Protein AF-A0A482REF8-F1 (afdb_monomer_lite)

Foldseek 3Di:
DVVLVVVVVCVVCVCVPVVVVVCVVQVVVVHDDDDPCPDPVNVVVVNPDDPQCQFDPVDDFLDRHRPVVLVVCVVVVVPPCSSDGDDDPCVVVVVLQVQCCVQPVGSVRDDPPDDRDPDPDVPPDDD

Sequence (127 aa):
ERVQQEREVDCNRIWLRNLGRDDRVCSVHGREPRFPFLDEAVTVFLRQLPLPIIADLRLPYGVGDKRLLRVAARMLGLAGCTTLVKRAIHFGSRIAKQSNVHTFGSNRAAKGDAVYLFTMTPGDGDE

pLDDT: mean 89.39, std 12.29, range [37.0, 97.94]

Radius of gyration: 18.89 Å; chains: 1; bounding box: 39×35×54 Å

Secondary structure (DSSP, 8-state):
-HHHHHHHHHHHHTIIIIIHHHHHHHHTTT-----GGG-HHHHHHHHHS-HHHH--TTSPTTTSTTHHHHHHHHHTT-GGGTTPPP--HHHHS-HHHHHHHHHHSSTTT--TT--------TT----

Structure (mmCIF, N/CA/C/O backbone):
data_AF-A0A482REF8-F1
#
_entry.id   AF-A0A482REF8-F1
#
loop_
_atom_site.group_PDB
_atom_site.id
_atom_site.type_symbol
_atom_site.label_atom_id
_atom_site.label_alt_id
_atom_site.label_comp_id
_atom_site.label_asym_id
_atom_site.label_entity_id
_atom_site.label_seq_id
_atom_site.pdbx_PDB_ins_code
_atom_site.Cartn_x
_atom_site.Cartn_y
_atom_site.Cartn_z
_atom_site.occupancy
_atom_site.B_iso_or_equiv
_atom_site.auth_seq_id
_atom_site.auth_comp_id
_atom_site.auth_asym_id
_atom_site.auth_atom_id
_atom_site.pdbx_PDB_model_num
ATOM 1 N N . GLU A 1 1 ? 5.394 -8.317 15.468 1.00 73.25 1 GLU A N 1
ATOM 2 C CA . GLU A 1 1 ? 6.720 -7.670 15.562 1.00 73.25 1 GLU A CA 1
ATOM 3 C C . GLU A 1 1 ? 7.387 -7.488 14.199 1.00 73.25 1 GLU A C 1
ATOM 5 O O . GLU A 1 1 ? 7.350 -6.369 13.709 1.00 73.25 1 GLU A O 1
ATOM 10 N N . ARG A 1 2 ? 7.869 -8.537 13.507 1.00 89.38 2 ARG A N 1
ATOM 11 C CA . ARG A 1 2 ? 8.548 -8.385 12.194 1.00 89.38 2 ARG A CA 1
ATOM 12 C C . ARG A 1 2 ? 7.762 -7.570 11.154 1.00 89.38 2 ARG A C 1
ATOM 14 O O . ARG A 1 2 ? 8.308 -6.663 10.543 1.00 89.38 2 ARG A O 1
ATOM 21 N N . VAL A 1 3 ? 6.468 -7.856 10.985 1.00 88.56 3 VAL A N 1
ATOM 22 C CA . VAL A 1 3 ? 5.610 -7.138 10.019 1.00 88.56 3 VAL A CA 1
ATOM 23 C C . VAL A 1 3 ? 5.463 -5.653 10.375 1.00 88.56 3 VAL A C 1
ATOM 25 O O . VAL A 1 3 ? 5.354 -4.818 9.487 1.00 88.56 3 VAL A O 1
ATOM 28 N N . GLN A 1 4 ? 5.460 -5.298 11.662 1.00 87.50 4 GLN A N 1
ATOM 29 C CA . GLN A 1 4 ? 5.405 -3.896 12.093 1.00 87.50 4 GLN A CA 1
ATOM 30 C C . GLN A 1 4 ? 6.698 -3.161 11.732 1.00 87.50 4 GLN A C 1
ATOM 32 O O . GLN A 1 4 ? 6.631 -2.108 11.107 1.00 87.50 4 GLN A O 1
ATOM 37 N N . GLN A 1 5 ? 7.851 -3.764 12.028 1.00 91.56 5 GLN A N 1
ATOM 38 C CA . GLN A 1 5 ? 9.161 -3.206 11.677 1.00 91.56 5 GLN A CA 1
ATOM 39 C C . GLN A 1 5 ? 9.311 -3.031 10.160 1.00 91.56 5 GLN A C 1
ATOM 41 O O . GLN A 1 5 ? 9.753 -1.988 9.687 1.00 91.56 5 GLN A O 1
ATOM 46 N N . GLU A 1 6 ? 8.891 -4.025 9.374 1.00 92.56 6 GLU A N 1
ATOM 47 C CA . GLU A 1 6 ? 8.919 -3.945 7.910 1.00 92.56 6 GLU A CA 1
ATOM 48 C C . GLU A 1 6 ? 8.053 -2.788 7.388 1.00 92.56 6 GLU A C 1
ATOM 50 O O . GLU A 1 6 ? 8.490 -2.023 6.530 1.00 92.56 6 GLU A O 1
ATOM 55 N N . ARG A 1 7 ? 6.865 -2.580 7.974 1.00 90.00 7 ARG A N 1
ATOM 56 C CA . ARG A 1 7 ? 6.000 -1.439 7.634 1.00 90.00 7 ARG A CA 1
ATOM 57 C C . ARG A 1 7 ? 6.642 -0.089 7.948 1.00 90.00 7 ARG A C 1
ATOM 59 O O . ARG A 1 7 ? 6.430 0.855 7.189 1.00 90.00 7 ARG A O 1
ATOM 66 N N . GLU A 1 8 ? 7.386 0.029 9.042 1.00 91.56 8 GLU A N 1
ATOM 67 C CA . GLU A 1 8 ? 8.102 1.262 9.400 1.00 91.56 8 GLU A CA 1
ATOM 68 C C . GLU A 1 8 ? 9.242 1.544 8.420 1.00 91.56 8 GLU A C 1
ATOM 70 O O . GLU A 1 8 ? 9.365 2.662 7.918 1.00 91.56 8 GLU A O 1
ATOM 75 N N . VAL A 1 9 ? 10.026 0.519 8.075 1.00 94.38 9 VAL A N 1
ATOM 76 C CA . VAL A 1 9 ? 11.090 0.624 7.066 1.00 94.38 9 VAL A CA 1
ATOM 77 C C . VAL A 1 9 ? 10.524 1.061 5.713 1.00 94.38 9 VAL A C 1
ATOM 79 O O . VAL A 1 9 ? 11.085 1.958 5.078 1.00 94.38 9 VAL A O 1
ATOM 82 N N . ASP A 1 10 ? 9.405 0.473 5.287 1.00 92.25 10 ASP A N 1
ATOM 83 C CA . ASP A 1 10 ? 8.735 0.848 4.042 1.00 92.25 10 ASP A CA 1
ATOM 84 C C . ASP A 1 10 ? 8.212 2.287 4.083 1.00 92.25 10 ASP A C 1
ATOM 86 O O . ASP A 1 10 ? 8.424 3.034 3.126 1.00 92.25 10 ASP A O 1
ATOM 90 N N . CYS A 1 11 ? 7.596 2.714 5.193 1.00 91.50 11 CYS A N 1
ATOM 91 C CA . CYS A 1 11 ? 7.173 4.107 5.379 1.00 91.50 11 CYS A CA 1
ATOM 92 C C . CYS A 1 11 ? 8.351 5.079 5.235 1.00 91.50 11 CYS A C 1
ATOM 94 O O . CYS A 1 11 ? 8.245 6.067 4.514 1.00 91.50 11 CYS A O 1
ATOM 96 N N . ASN A 1 12 ? 9.489 4.780 5.865 1.00 94.19 12 ASN A N 1
ATOM 97 C CA . ASN A 1 12 ? 10.659 5.664 5.871 1.00 94.19 12 ASN A CA 1
ATOM 98 C C . ASN A 1 12 ? 11.331 5.799 4.496 1.00 94.19 12 ASN A C 1
ATOM 100 O O . ASN A 1 12 ? 12.092 6.737 4.261 1.00 94.19 12 ASN A O 1
ATOM 104 N N . ARG A 1 13 ? 11.061 4.868 3.575 1.00 95.94 13 ARG A N 1
ATOM 105 C CA . ARG A 1 13 ? 11.660 4.829 2.231 1.00 95.94 13 ARG A CA 1
ATOM 106 C C . ARG A 1 13 ? 10.649 5.070 1.112 1.00 95.94 13 ARG A C 1
ATOM 108 O O . ARG A 1 13 ? 11.036 5.064 -0.057 1.00 95.94 13 ARG A O 1
ATOM 115 N N . ILE A 1 14 ? 9.368 5.278 1.434 1.00 94.94 14 ILE A N 1
ATOM 116 C CA . ILE A 1 14 ? 8.303 5.394 0.428 1.00 94.94 14 ILE A CA 1
ATOM 117 C C . ILE A 1 14 ? 8.529 6.580 -0.513 1.00 94.94 14 ILE A C 1
ATOM 119 O O . ILE A 1 14 ? 8.251 6.465 -1.708 1.00 94.94 14 ILE A O 1
ATOM 123 N N . TRP A 1 15 ? 9.092 7.673 0.014 1.00 94.75 15 TRP A N 1
ATOM 124 C CA . TRP A 1 15 ? 9.419 8.880 -0.741 1.00 94.75 15 TRP A CA 1
ATOM 125 C C . TRP A 1 15 ? 10.463 8.596 -1.826 1.00 94.75 15 TRP A C 1
ATOM 127 O O . TRP A 1 15 ? 10.265 8.956 -2.979 1.00 94.75 15 TRP A O 1
ATOM 137 N N . LEU A 1 16 ? 11.526 7.863 -1.484 1.00 94.62 16 LEU A N 1
ATOM 138 C CA . LEU A 1 16 ? 12.619 7.542 -2.402 1.00 94.62 16 LEU A CA 1
ATOM 139 C C . LEU A 1 16 ? 12.190 6.528 -3.470 1.00 94.62 16 LEU A C 1
ATOM 141 O O . LEU A 1 16 ? 12.709 6.529 -4.583 1.00 94.62 16 LEU A O 1
ATOM 145 N N . ARG A 1 17 ? 11.256 5.635 -3.124 1.00 92.19 17 ARG A N 1
ATOM 146 C CA . ARG A 1 17 ? 10.824 4.533 -3.991 1.00 92.19 17 ARG A CA 1
ATOM 147 C C . ARG A 1 17 ? 9.576 4.896 -4.787 1.00 92.19 17 ARG A C 1
ATOM 149 O O . ARG A 1 17 ? 9.664 5.277 -5.951 1.00 92.19 17 ARG A O 1
ATOM 156 N N . ASN A 1 18 ? 8.410 4.728 -4.170 1.00 93.19 18 ASN A N 1
ATOM 157 C CA . ASN A 1 18 ? 7.132 4.795 -4.865 1.00 93.19 18 ASN A CA 1
ATOM 158 C C . ASN A 1 18 ? 6.817 6.235 -5.262 1.00 93.19 18 ASN A C 1
ATOM 160 O O . ASN A 1 18 ? 6.558 6.486 -6.434 1.00 93.19 18 ASN A O 1
ATOM 164 N N . LEU A 1 19 ? 6.909 7.173 -4.315 1.00 95.19 19 LEU A N 1
ATOM 165 C CA . LEU A 1 19 ? 6.541 8.563 -4.583 1.00 95.19 19 LEU A CA 1
ATOM 166 C C . LEU A 1 19 ? 7.533 9.227 -5.534 1.00 95.19 19 LEU A C 1
ATOM 168 O O . LEU A 1 19 ? 7.104 9.893 -6.459 1.00 95.19 19 LEU A O 1
ATOM 172 N N . GLY A 1 20 ? 8.834 8.965 -5.399 1.00 94.75 20 GLY A N 1
ATOM 173 C CA . GLY A 1 20 ? 9.833 9.493 -6.326 1.00 94.75 20 GLY A CA 1
ATOM 174 C C . GLY A 1 20 ? 9.684 8.956 -7.753 1.00 94.75 20 GLY A C 1
ATOM 175 O O . GLY A 1 20 ? 10.046 9.635 -8.711 1.00 94.75 20 GLY A O 1
ATOM 176 N N . ARG A 1 21 ? 9.161 7.737 -7.945 1.00 92.88 21 ARG A N 1
ATOM 177 C CA . ARG A 1 21 ? 8.783 7.249 -9.282 1.00 92.88 21 ARG A CA 1
ATOM 178 C C . ARG A 1 21 ? 7.527 7.959 -9.783 1.00 92.88 21 ARG A C 1
ATOM 180 O O . ARG A 1 21 ? 7.527 8.439 -10.910 1.00 92.88 21 ARG A O 1
ATOM 187 N N . ASP A 1 22 ? 6.476 7.976 -8.971 1.00 94.00 22 ASP A N 1
ATOM 188 C CA . ASP A 1 22 ? 5.167 8.490 -9.372 1.00 94.00 22 ASP A CA 1
ATOM 189 C C . ASP A 1 22 ? 5.238 10.001 -9.674 1.00 94.00 22 ASP A C 1
ATOM 191 O O . ASP A 1 22 ? 4.694 10.445 -10.679 1.00 94.00 22 ASP A O 1
ATOM 195 N N . ASP A 1 23 ? 6.005 10.763 -8.890 1.00 94.94 23 ASP A N 1
ATOM 196 C CA . ASP A 1 23 ? 6.282 12.186 -9.107 1.00 94.94 23 ASP A CA 1
ATOM 197 C C . ASP A 1 23 ? 7.010 12.447 -10.435 1.00 94.94 23 ASP A C 1
ATOM 199 O O . ASP A 1 23 ? 6.539 13.238 -11.251 1.00 94.94 23 ASP A O 1
ATOM 203 N N . ARG A 1 24 ? 8.096 11.715 -10.727 1.00 93.62 24 ARG A N 1
ATOM 204 C CA . ARG A 1 24 ? 8.818 11.837 -12.009 1.00 93.62 24 ARG A CA 1
ATOM 205 C C . ARG A 1 24 ? 7.936 11.523 -13.214 1.00 93.62 24 ARG A C 1
ATOM 207 O O . ARG A 1 24 ? 8.066 12.171 -14.242 1.00 93.62 24 ARG A O 1
ATOM 214 N N . VAL A 1 25 ? 7.051 10.533 -13.105 1.00 92.69 25 VAL A N 1
ATOM 215 C CA . VAL A 1 25 ? 6.141 10.173 -14.202 1.00 92.69 25 VAL A CA 1
ATOM 216 C C . VAL A 1 25 ? 5.043 11.227 -14.370 1.00 92.69 25 VAL A C 1
ATOM 218 O O . VAL A 1 25 ? 4.773 11.650 -15.488 1.00 92.69 25 VAL A O 1
ATOM 221 N N . CYS A 1 26 ? 4.411 11.681 -13.286 1.00 94.50 26 CYS A N 1
ATOM 222 C CA . CYS A 1 26 ? 3.307 12.640 -13.364 1.00 94.50 26 CYS A CA 1
ATOM 223 C C . CYS A 1 26 ? 3.760 14.060 -13.739 1.00 94.50 26 CYS A C 1
ATOM 225 O O . CYS A 1 26 ? 3.084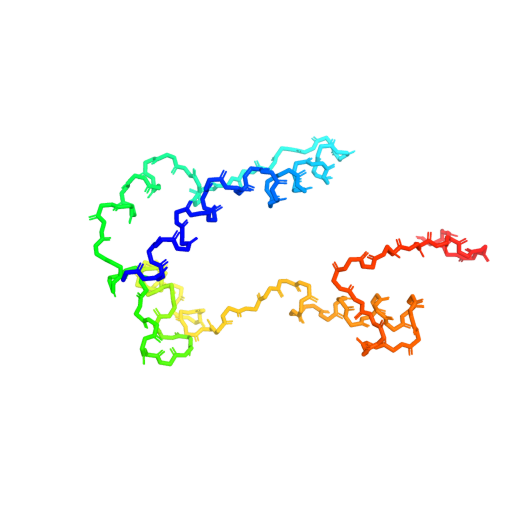 14.720 -14.534 1.00 94.50 26 CYS A O 1
ATOM 227 N N . SER A 1 27 ? 4.905 14.514 -13.219 1.00 94.31 27 SER A N 1
ATOM 228 C CA . SER A 1 27 ? 5.436 15.864 -13.459 1.00 94.31 27 SER A CA 1
ATOM 229 C C . SER A 1 27 ? 5.790 16.113 -14.927 1.00 94.31 27 SER A C 1
ATOM 231 O O . SER A 1 27 ? 5.539 17.207 -15.427 1.00 94.31 27 SER A O 1
ATOM 233 N N . VAL A 1 28 ? 6.253 15.089 -15.657 1.00 95.38 28 VAL A N 1
ATOM 234 C CA . VAL A 1 28 ? 6.494 15.160 -17.114 1.00 95.38 28 VAL A CA 1
ATOM 235 C C . VAL A 1 28 ? 5.219 15.498 -17.893 1.00 95.38 28 VAL A C 1
ATOM 237 O O . VAL A 1 28 ? 5.281 16.112 -18.954 1.00 95.38 28 VAL A O 1
ATOM 240 N N . HIS A 1 29 ? 4.049 15.159 -17.352 1.00 95.00 29 HIS A N 1
ATOM 241 C CA . HIS A 1 29 ? 2.755 15.486 -17.949 1.00 95.00 29 HIS A CA 1
ATOM 242 C C . HIS A 1 29 ? 2.126 16.768 -17.377 1.00 95.00 29 HIS A C 1
ATOM 244 O O . HIS A 1 29 ? 0.947 17.027 -17.625 1.00 95.00 29 HIS A O 1
ATOM 250 N N . GLY A 1 30 ? 2.864 17.552 -16.580 1.00 95.31 30 GLY A N 1
ATOM 251 C CA . GLY A 1 30 ? 2.336 18.741 -15.906 1.00 95.31 30 GLY A CA 1
ATOM 252 C C . GLY A 1 30 ? 1.199 18.417 -14.930 1.00 95.31 30 GL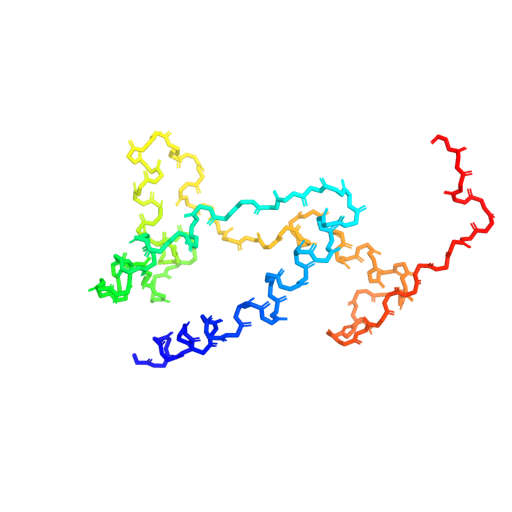Y A C 1
ATOM 253 O O . GLY A 1 30 ? 0.298 19.232 -14.730 1.00 95.31 30 GLY A O 1
ATOM 254 N N . ARG A 1 31 ? 1.185 17.200 -14.369 1.00 95.56 31 ARG A N 1
ATOM 255 C CA . ARG A 1 31 ? 0.160 16.732 -13.429 1.00 95.56 31 ARG A CA 1
ATOM 256 C C . ARG A 1 31 ? 0.756 16.532 -12.044 1.00 95.56 31 ARG A C 1
ATOM 258 O O . ARG A 1 31 ? 1.860 16.018 -11.902 1.00 95.56 31 ARG A O 1
ATOM 265 N N . GLU A 1 32 ? -0.032 16.860 -11.028 1.00 94.69 32 GLU A N 1
ATOM 266 C CA . GLU A 1 32 ? 0.305 16.617 -9.628 1.00 94.69 32 GLU A CA 1
ATOM 267 C C . GLU A 1 32 ? -0.527 15.439 -9.086 1.00 94.69 32 GLU A C 1
ATOM 269 O O . GLU A 1 32 ? -1.763 15.511 -9.079 1.00 94.69 32 GLU A O 1
ATOM 274 N N . PRO A 1 33 ? 0.102 14.339 -8.637 1.00 93.50 33 PRO A N 1
ATOM 275 C CA . PRO A 1 33 ? -0.623 13.222 -8.054 1.00 93.50 33 PRO A CA 1
ATOM 276 C C . PRO A 1 33 ? -1.090 13.553 -6.631 1.00 93.50 33 PRO A C 1
ATOM 278 O O . PRO A 1 33 ? -0.360 14.125 -5.824 1.00 93.50 33 PRO A O 1
ATOM 281 N N . ARG A 1 34 ? -2.312 13.137 -6.288 1.00 94.94 34 ARG A N 1
ATOM 282 C CA . ARG A 1 34 ? -2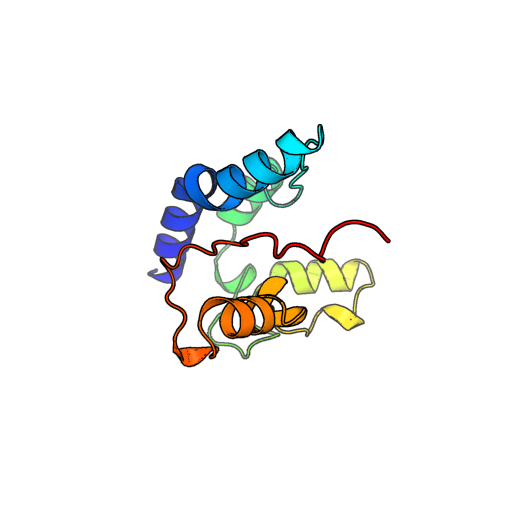.845 13.228 -4.922 1.00 94.94 34 ARG A CA 1
ATOM 283 C C . ARG A 1 34 ? -2.947 11.834 -4.316 1.00 94.94 34 ARG A C 1
ATOM 285 O O . ARG A 1 34 ? -3.474 10.917 -4.945 1.00 94.94 34 ARG A O 1
ATOM 292 N N . PHE A 1 35 ? -2.481 11.686 -3.076 1.00 95.31 35 PHE A N 1
ATOM 293 C CA . PHE A 1 35 ? -2.433 10.404 -2.366 1.00 95.31 35 PHE A CA 1
ATOM 294 C C . PHE A 1 35 ? -3.252 10.449 -1.063 1.00 95.31 35 PHE A C 1
ATOM 296 O O . PHE A 1 35 ? -2.665 10.515 0.013 1.00 95.31 35 PHE A O 1
ATOM 303 N N . PRO A 1 36 ? -4.599 10.367 -1.111 1.00 95.88 36 PRO A N 1
ATOM 304 C CA . PRO A 1 36 ? -5.445 10.494 0.085 1.00 95.88 36 PRO A CA 1
ATOM 305 C C . PRO A 1 36 ? -5.114 9.508 1.216 1.00 95.88 36 PRO A C 1
ATOM 307 O O . PRO A 1 36 ? -5.257 9.824 2.388 1.00 95.88 36 PRO A O 1
ATOM 310 N N . PHE A 1 37 ? -4.630 8.307 0.885 1.00 94.62 37 PHE A N 1
ATOM 311 C CA . PHE A 1 37 ? -4.227 7.308 1.885 1.00 94.62 37 PHE A CA 1
ATOM 312 C C . PHE A 1 37 ? -2.887 7.610 2.577 1.00 94.62 37 PHE A C 1
ATOM 314 O O . PHE A 1 37 ? -2.530 6.907 3.521 1.00 94.62 37 PHE A O 1
ATOM 321 N N . LEU A 1 38 ? -2.139 8.604 2.091 1.00 95.31 38 LEU A N 1
ATOM 322 C CA . LEU A 1 38 ? -0.903 9.104 2.697 1.00 95.31 38 LEU A CA 1
ATOM 323 C C . LEU A 1 38 ? -1.104 10.443 3.412 1.00 95.31 38 LEU A C 1
ATOM 325 O O . LEU A 1 38 ? -0.124 11.039 3.848 1.00 95.31 38 LEU A O 1
ATOM 329 N N . ASP A 1 39 ? -2.350 10.898 3.540 1.00 96.56 39 ASP A N 1
ATOM 330 C CA . ASP A 1 39 ? -2.683 12.045 4.371 1.00 96.56 39 ASP A CA 1
ATOM 331 C C . ASP A 1 39 ? -2.162 11.858 5.807 1.00 96.56 39 ASP A C 1
ATOM 333 O O . ASP A 1 39 ? -2.170 10.749 6.360 1.00 96.56 39 ASP A O 1
ATOM 337 N N . GLU A 1 40 ? -1.682 12.940 6.416 1.00 96.00 40 GLU A N 1
ATOM 338 C CA . GLU A 1 40 ? -1.062 12.895 7.739 1.00 96.00 40 GLU A CA 1
ATOM 339 C C . GLU A 1 40 ? -2.038 12.377 8.800 1.00 96.00 40 GLU A C 1
ATOM 341 O O . GLU A 1 40 ? -1.696 11.467 9.556 1.00 96.00 40 GLU A O 1
ATOM 346 N N . ALA A 1 41 ? -3.284 12.858 8.809 1.00 97.69 41 ALA A N 1
ATOM 347 C CA . ALA A 1 41 ? -4.273 12.424 9.788 1.00 97.69 41 ALA A CA 1
ATOM 348 C C . ALA A 1 41 ? -4.610 10.936 9.612 1.00 97.69 41 ALA A C 1
ATOM 350 O O . ALA A 1 41 ? -4.697 10.192 10.594 1.00 97.69 41 ALA A O 1
ATOM 351 N N . VAL A 1 42 ? -4.723 10.469 8.363 1.00 96.06 42 VAL A N 1
ATOM 352 C CA . VAL A 1 42 ? -4.942 9.046 8.054 1.00 96.06 42 VAL A CA 1
ATOM 353 C C . VAL A 1 42 ? -3.768 8.196 8.539 1.00 96.06 42 VAL A C 1
ATOM 355 O O . VAL A 1 42 ? -3.967 7.162 9.179 1.00 96.06 42 VAL A O 1
ATOM 358 N N . THR A 1 43 ? -2.534 8.609 8.254 1.00 94.44 43 THR A N 1
ATOM 359 C CA . THR A 1 43 ? -1.344 7.833 8.624 1.00 94.44 43 THR A CA 1
ATOM 360 C C . THR A 1 43 ? -1.113 7.808 10.134 1.00 94.44 43 THR A C 1
ATOM 362 O O . THR A 1 43 ? -0.812 6.739 10.670 1.00 94.44 43 THR A O 1
ATOM 365 N N . VAL A 1 44 ? -1.315 8.928 10.834 1.00 95.75 44 VAL A N 1
ATOM 366 C CA . VAL A 1 44 ? -1.244 9.014 12.301 1.00 95.75 44 VAL A CA 1
ATOM 367 C C . VAL A 1 44 ? -2.287 8.103 12.942 1.00 95.75 44 VAL A C 1
ATOM 369 O O . VAL A 1 44 ? -1.930 7.267 13.774 1.00 95.75 44 VAL A O 1
ATOM 372 N N . PHE A 1 45 ? -3.546 8.181 12.503 1.00 96.12 45 PHE A N 1
ATOM 373 C CA . PHE A 1 45 ? -4.614 7.311 12.995 1.00 96.12 45 PHE A CA 1
ATOM 374 C C . PHE A 1 45 ? -4.272 5.826 12.807 1.00 96.12 45 PHE A C 1
ATOM 376 O O . PHE A 1 45 ? -4.343 5.033 13.745 1.00 96.12 45 PHE A O 1
ATOM 383 N N . LEU A 1 46 ? -3.828 5.436 11.608 1.00 94.75 46 LEU A N 1
ATOM 384 C CA . LEU A 1 46 ? -3.478 4.044 11.319 1.00 94.75 46 LEU A CA 1
ATOM 385 C C . LEU A 1 46 ? -2.280 3.543 12.136 1.00 94.75 46 LEU A C 1
ATOM 387 O O . 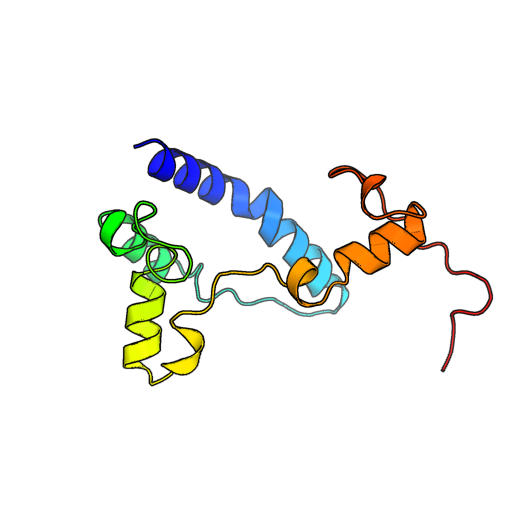LEU A 1 46 ? -2.211 2.348 12.410 1.00 94.75 46 LEU A O 1
ATOM 391 N N . ARG A 1 47 ? -1.335 4.408 12.519 1.00 92.06 47 ARG A N 1
ATOM 392 C CA . ARG A 1 47 ? -0.176 4.028 13.348 1.00 92.06 47 ARG A CA 1
ATOM 393 C C . ARG A 1 47 ? -0.547 3.747 14.804 1.00 92.06 47 ARG A C 1
ATOM 395 O O . ARG A 1 47 ? 0.143 2.968 15.452 1.00 92.06 47 ARG A O 1
ATOM 402 N N . GLN A 1 48 ? -1.632 4.337 15.299 1.00 94.69 48 GLN A N 1
ATOM 403 C CA . GLN A 1 48 ? -2.117 4.127 16.667 1.00 94.69 48 GLN A CA 1
ATOM 404 C C . GLN A 1 48 ? -2.893 2.812 16.832 1.00 94.69 48 GLN A C 1
ATOM 406 O O . GLN A 1 48 ? -3.089 2.340 17.952 1.00 94.69 48 GLN A O 1
ATOM 411 N N . LEU A 1 49 ? -3.343 2.199 15.733 1.00 95.31 49 LEU A N 1
ATOM 412 C CA . LEU A 1 49 ? -4.144 0.981 15.782 1.00 95.31 49 LEU A CA 1
ATOM 413 C C . LEU A 1 49 ? -3.281 -0.292 15.867 1.00 95.31 49 LEU A C 1
ATOM 415 O O . LEU A 1 49 ? -2.297 -0.434 15.134 1.00 95.31 49 LEU A O 1
ATOM 419 N N . PRO A 1 50 ? -3.696 -1.294 16.666 1.00 94.81 50 PRO A N 1
ATOM 420 C CA . PRO A 1 50 ? -3.102 -2.625 16.640 1.00 94.81 50 PRO A CA 1
ATOM 421 C C . PRO A 1 50 ? -3.099 -3.236 15.233 1.00 94.81 50 PRO A C 1
ATOM 423 O O . PRO A 1 50 ? -4.116 -3.233 14.532 1.00 94.81 50 PRO A O 1
ATOM 426 N N . LEU A 1 51 ? -1.970 -3.840 14.839 1.00 93.12 51 LEU A N 1
ATOM 427 C CA . LEU A 1 51 ? -1.794 -4.404 13.497 1.00 93.12 51 LEU A CA 1
ATOM 428 C C . LEU A 1 51 ? -2.936 -5.351 13.069 1.00 93.12 51 LEU A C 1
ATOM 430 O O . LEU A 1 51 ? -3.425 -5.142 11.963 1.00 93.12 51 LEU A O 1
ATOM 434 N N . PRO A 1 52 ? -3.441 -6.295 13.895 1.00 95.25 52 PRO A N 1
ATOM 435 C CA . PRO A 1 52 ? -4.525 -7.209 13.497 1.00 95.25 52 PRO A CA 1
ATOM 436 C C . PRO A 1 52 ? -5.863 -6.533 13.142 1.00 95.25 52 PRO A C 1
ATOM 438 O O . PRO A 1 52 ? -6.708 -7.125 12.462 1.00 95.25 52 PRO A O 1
ATOM 441 N N . ILE A 1 53 ? -6.084 -5.290 13.585 1.00 96.00 53 ILE A N 1
ATOM 442 C CA . ILE A 1 53 ? -7.250 -4.494 13.175 1.00 96.00 53 ILE A CA 1
ATOM 443 C C . ILE A 1 53 ? -7.064 -4.019 11.731 1.00 96.00 53 ILE A C 1
ATOM 445 O O . ILE A 1 53 ? -7.975 -4.122 10.910 1.00 96.00 53 ILE A O 1
ATOM 449 N N . ILE A 1 54 ? -5.858 -3.553 11.405 1.00 96.00 54 ILE A N 1
ATOM 450 C CA . ILE A 1 54 ? -5.502 -3.034 10.081 1.00 96.00 54 ILE A CA 1
ATOM 451 C C . ILE A 1 54 ? -5.357 -4.179 9.073 1.00 96.00 54 ILE A C 1
ATOM 453 O O . ILE A 1 54 ? -5.890 -4.105 7.963 1.00 96.00 54 ILE A O 1
ATOM 457 N N . ALA A 1 55 ? -4.623 -5.224 9.455 1.00 95.62 55 ALA A N 1
ATOM 458 C CA . ALA A 1 55 ? -4.347 -6.416 8.671 1.00 95.62 55 ALA A CA 1
ATOM 459 C C . ALA A 1 55 ? -4.003 -7.607 9.582 1.00 95.62 55 ALA A C 1
ATOM 461 O O . ALA A 1 55 ? -3.083 -7.536 10.395 1.00 95.62 55 ALA A O 1
ATOM 462 N N . ASP A 1 56 ? -4.691 -8.728 9.385 1.00 95.75 56 ASP A N 1
ATOM 463 C CA . ASP A 1 56 ? -4.371 -10.000 10.032 1.00 95.75 56 ASP A CA 1
ATOM 464 C C . ASP A 1 56 ? -3.864 -10.994 8.986 1.00 95.75 56 ASP A C 1
ATOM 466 O O . ASP A 1 56 ? -4.639 -11.681 8.326 1.00 95.75 56 ASP A O 1
ATOM 470 N N . LEU A 1 57 ? -2.542 -11.056 8.823 1.00 93.44 57 LEU A N 1
ATOM 471 C CA . LEU A 1 57 ? -1.899 -11.870 7.786 1.00 93.44 57 LEU A CA 1
ATOM 472 C C . LEU A 1 57 ? -1.928 -13.382 8.073 1.00 93.44 57 LEU A C 1
ATOM 474 O O . LEU A 1 57 ? -1.390 -14.152 7.285 1.00 93.44 57 LEU A O 1
ATOM 478 N N . ARG A 1 58 ? -2.545 -13.813 9.180 1.00 94.56 58 ARG A N 1
ATOM 479 C CA . ARG A 1 58 ? -2.811 -15.233 9.465 1.00 94.56 58 ARG A CA 1
ATOM 480 C C . ARG A 1 58 ? -4.053 -15.737 8.730 1.00 94.56 58 ARG A C 1
ATOM 482 O O . ARG A 1 58 ? -4.225 -16.941 8.571 1.00 94.56 58 ARG A O 1
ATOM 489 N N . LEU A 1 59 ? -4.932 -14.824 8.317 1.00 95.69 59 LEU A N 1
ATOM 490 C CA . LEU A 1 59 ? -6.144 -15.138 7.567 1.00 95.69 59 LEU A CA 1
ATOM 491 C C . LEU A 1 59 ? -5.851 -15.230 6.057 1.00 95.69 59 LEU A C 1
ATOM 493 O O . LEU A 1 59 ? -4.859 -14.670 5.587 1.00 95.69 59 LEU A O 1
ATOM 497 N N . PRO A 1 60 ? -6.734 -15.876 5.271 1.00 96.19 60 PRO A N 1
ATOM 498 C CA . PRO A 1 60 ? -6.566 -15.982 3.825 1.00 96.19 60 PRO A CA 1
ATOM 499 C C . PRO A 1 60 ? -6.455 -14.629 3.104 1.00 96.19 60 PRO A C 1
ATOM 501 O O . PRO A 1 60 ? -6.999 -13.606 3.540 1.00 96.19 60 PRO A O 1
ATOM 504 N N . TYR A 1 61 ? -5.803 -14.642 1.938 1.00 95.06 61 TYR A N 1
ATOM 505 C CA . TYR A 1 61 ? -5.770 -13.498 1.027 1.00 95.06 61 TYR A CA 1
ATOM 506 C C . TYR A 1 61 ? -7.182 -13.069 0.622 1.00 95.06 61 TYR A C 1
ATOM 508 O O . TYR A 1 61 ? -8.048 -13.901 0.364 1.00 95.06 61 TYR A O 1
ATOM 516 N N . GLY A 1 62 ? -7.410 -11.761 0.528 1.00 94.81 62 GLY A N 1
ATOM 517 C CA . GLY A 1 62 ? -8.741 -11.206 0.287 1.00 94.81 62 GLY A CA 1
ATOM 518 C C . GLY A 1 62 ? -9.548 -10.991 1.570 1.00 94.81 62 GLY A C 1
ATOM 519 O O . GLY A 1 62 ? -10.576 -10.318 1.524 1.00 94.81 62 GLY A O 1
ATOM 520 N N . VAL A 1 63 ? -9.079 -11.512 2.709 1.00 94.69 63 VAL A N 1
ATOM 521 C CA . VAL A 1 63 ? -9.753 -11.419 4.011 1.00 94.69 63 VAL A CA 1
ATOM 522 C C . VAL A 1 63 ? -8.867 -10.703 5.028 1.00 94.69 63 VAL A C 1
ATOM 524 O O . VAL A 1 63 ? -9.268 -9.687 5.595 1.00 94.69 63 VAL A O 1
ATOM 527 N N . GLY A 1 64 ? -7.662 -11.232 5.251 1.00 95.75 64 GLY A N 1
ATOM 528 C CA . GLY A 1 64 ? -6.736 -10.751 6.274 1.00 95.75 64 GLY A CA 1
ATOM 529 C C . GLY A 1 64 ? -5.990 -9.475 5.907 1.00 95.75 64 GLY A C 1
ATOM 530 O O . GLY A 1 64 ? -5.815 -8.578 6.733 1.00 95.75 64 GLY A O 1
ATOM 531 N N . ASP A 1 65 ? -5.560 -9.364 4.653 1.00 95.00 65 ASP A N 1
ATOM 532 C CA . ASP A 1 65 ? -4.873 -8.184 4.144 1.00 95.00 65 ASP A CA 1
ATOM 533 C C . ASP A 1 65 ? -5.840 -7.003 4.026 1.00 95.00 65 ASP A C 1
ATOM 535 O O . ASP A 1 65 ? -6.965 -7.158 3.560 1.00 95.00 65 ASP A O 1
ATOM 539 N N . LYS A 1 66 ? -5.397 -5.796 4.399 1.00 96.25 66 LYS A N 1
ATOM 540 C CA . LYS A 1 66 ? -6.195 -4.558 4.280 1.00 96.25 66 LYS A CA 1
ATOM 541 C C . LYS A 1 66 ? -7.564 -4.635 4.976 1.00 96.25 66 LYS A C 1
ATOM 543 O O . LYS A 1 66 ? -8.523 -4.013 4.524 1.00 96.25 66 LYS A O 1
ATOM 548 N N . ARG A 1 67 ? -7.668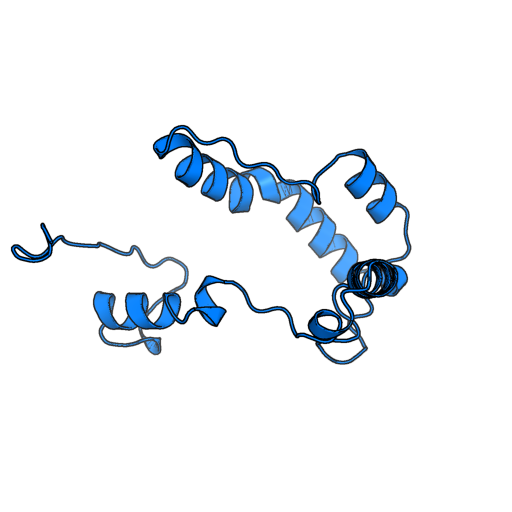 -5.402 6.057 1.00 96.81 67 ARG A N 1
ATOM 549 C CA . ARG A 1 67 ? -8.916 -5.696 6.766 1.00 96.81 67 ARG A CA 1
ATOM 550 C C . ARG A 1 67 ? -9.723 -4.442 7.108 1.00 96.81 67 ARG A C 1
ATOM 552 O O . ARG A 1 67 ? -10.891 -4.366 6.739 1.00 96.81 67 ARG A O 1
ATOM 559 N N . LEU A 1 68 ? -9.094 -3.433 7.713 1.00 97.06 68 LEU A N 1
ATOM 560 C CA . LEU A 1 68 ? -9.770 -2.171 8.042 1.00 97.06 68 LEU A CA 1
ATOM 561 C C . LEU A 1 68 ? -10.315 -1.459 6.793 1.00 97.06 68 LEU A C 1
ATOM 563 O O . LEU A 1 68 ? -11.456 -1.006 6.785 1.00 97.06 68 LEU A O 1
ATOM 567 N N . LEU A 1 69 ? -9.535 -1.427 5.709 1.00 96.69 69 LEU A N 1
ATOM 568 C CA . LEU A 1 69 ? -9.962 -0.835 4.439 1.00 96.69 69 LEU A CA 1
ATOM 569 C C . LEU A 1 69 ? -11.156 -1.590 3.835 1.00 96.69 69 LEU A C 1
ATOM 571 O O . LEU A 1 69 ? -12.053 -0.969 3.273 1.00 96.69 69 LEU A O 1
ATOM 575 N N . ARG A 1 70 ? -11.195 -2.921 3.968 1.00 97.31 70 ARG A N 1
ATOM 576 C CA . ARG A 1 70 ? -12.325 -3.746 3.513 1.00 97.31 70 ARG A CA 1
ATOM 577 C C . ARG A 1 70 ? -13.589 -3.453 4.322 1.00 97.31 70 ARG A C 1
ATOM 579 O O . ARG A 1 70 ? -14.664 -3.385 3.737 1.00 97.31 70 ARG A O 1
ATOM 586 N N . VAL A 1 71 ? -13.475 -3.237 5.635 1.00 96.75 71 VAL A N 1
ATOM 587 C CA . VAL A 1 71 ? -14.610 -2.824 6.480 1.00 96.75 71 VAL A CA 1
ATOM 588 C C . VAL A 1 71 ? -15.121 -1.447 6.055 1.00 96.75 71 VAL A C 1
ATOM 590 O O . VAL A 1 71 ? -16.308 -1.315 5.768 1.00 96.75 71 VAL A O 1
ATOM 593 N N . ALA A 1 72 ? -14.232 -0.459 5.915 1.00 96.69 72 ALA A N 1
ATOM 594 C CA . ALA A 1 72 ? -14.603 0.882 5.462 1.00 96.69 72 ALA A CA 1
ATOM 595 C C . ALA A 1 72 ? -15.287 0.855 4.082 1.00 96.69 72 ALA A C 1
ATOM 597 O O . ALA A 1 72 ? -16.341 1.455 3.895 1.00 96.69 72 ALA A O 1
ATOM 598 N N . ALA A 1 73 ? -14.752 0.083 3.131 1.00 97.31 73 ALA A N 1
ATOM 599 C CA . ALA A 1 73 ? -15.361 -0.090 1.815 1.00 97.31 73 ALA A CA 1
ATOM 600 C C . ALA A 1 73 ? -16.769 -0.712 1.891 1.00 97.31 73 ALA A C 1
ATOM 602 O O . ALA A 1 73 ? -17.662 -0.274 1.169 1.00 97.31 73 ALA A O 1
ATOM 603 N N . ARG A 1 74 ? -17.011 -1.682 2.788 1.00 97.06 74 ARG A N 1
ATOM 604 C CA . ARG A 1 74 ? -18.364 -2.228 3.015 1.00 97.06 74 ARG A CA 1
ATOM 605 C C . ARG A 1 74 ? -19.322 -1.186 3.578 1.00 97.06 74 ARG A C 1
ATOM 607 O O . ARG A 1 74 ? -20.454 -1.125 3.115 1.00 97.06 74 ARG A O 1
ATOM 614 N N . MET A 1 75 ? -18.874 -0.368 4.532 1.00 97.81 75 MET A N 1
ATOM 615 C CA . MET A 1 75 ? -19.687 0.714 5.107 1.00 97.81 75 MET A CA 1
ATOM 616 C C . MET A 1 75 ? -20.098 1.747 4.050 1.00 97.81 75 MET A C 1
ATOM 618 O O . MET A 1 75 ? -21.177 2.318 4.139 1.00 97.81 75 MET A O 1
ATOM 622 N N . LEU A 1 76 ? -19.269 1.932 3.021 1.00 97.88 76 LEU A N 1
ATOM 623 C CA . LEU A 1 76 ? -19.541 2.793 1.868 1.00 97.88 76 LEU A CA 1
ATOM 624 C C . LEU A 1 76 ? -20.343 2.101 0.746 1.00 97.88 76 LEU A C 1
ATOM 626 O O . LEU A 1 76 ? -20.486 2.660 -0.336 1.00 97.88 76 LEU A O 1
ATOM 630 N N . GLY A 1 77 ? -20.832 0.873 0.956 1.00 97.94 77 GLY A N 1
ATOM 631 C CA . GLY A 1 77 ? -21.615 0.131 -0.040 1.00 97.94 77 GLY A CA 1
ATOM 632 C C . GLY A 1 77 ? -20.794 -0.554 -1.143 1.00 97.94 77 GLY A C 1
ATOM 633 O O . GLY A 1 77 ? -21.363 -1.172 -2.040 1.00 97.94 77 GLY A O 1
ATOM 634 N N . LEU A 1 78 ? -19.459 -0.541 -1.076 1.00 97.62 78 LEU A N 1
ATOM 635 C CA . LEU A 1 78 ? -18.563 -1.137 -2.081 1.00 97.62 78 LEU A CA 1
ATOM 636 C C . LEU A 1 78 ? -18.356 -2.650 -1.870 1.00 97.62 78 LEU A C 1
ATOM 638 O O . LEU A 1 78 ? -17.244 -3.168 -1.985 1.00 97.62 78 LEU A O 1
ATOM 642 N N . ALA A 1 79 ? -19.419 -3.388 -1.542 1.00 95.06 79 ALA A N 1
ATOM 643 C CA . ALA A 1 79 ? -19.344 -4.789 -1.115 1.00 95.06 79 ALA A CA 1
ATOM 644 C C . ALA A 1 79 ? -18.584 -5.694 -2.106 1.00 95.06 79 ALA A C 1
ATOM 646 O O . ALA A 1 79 ? -17.762 -6.514 -1.682 1.00 95.06 79 ALA A O 1
ATOM 647 N N . GLY A 1 80 ? -18.795 -5.492 -3.413 1.00 95.56 80 GLY A N 1
ATOM 648 C CA . GLY A 1 80 ? -18.248 -6.333 -4.483 1.00 95.56 80 GLY A CA 1
ATOM 649 C C . GLY A 1 80 ? -16.719 -6.352 -4.592 1.00 95.56 80 GLY A C 1
ATOM 650 O O . GLY A 1 80 ? -16.160 -7.336 -5.065 1.00 95.56 80 GLY A O 1
ATOM 651 N N . CYS A 1 81 ? -16.015 -5.316 -4.119 1.00 94.31 81 CYS A N 1
ATOM 652 C CA . CYS A 1 81 ? -14.547 -5.283 -4.164 1.00 94.31 81 CYS A CA 1
ATOM 653 C C . CYS A 1 81 ? -13.884 -5.710 -2.843 1.00 94.31 81 CYS A C 1
ATOM 655 O O . CYS A 1 81 ? -12.665 -5.893 -2.781 1.00 94.31 81 CYS A O 1
ATOM 657 N N . THR A 1 82 ? -14.670 -5.909 -1.781 1.00 96.38 82 THR A N 1
ATOM 658 C CA . THR A 1 82 ? -14.142 -6.059 -0.415 1.00 96.38 82 THR A CA 1
ATOM 659 C C . THR A 1 82 ? -13.468 -7.395 -0.148 1.00 96.38 82 THR A C 1
ATOM 661 O O . THR A 1 82 ? -12.768 -7.513 0.851 1.00 96.38 82 THR A O 1
ATOM 664 N N . THR A 1 83 ? -13.606 -8.380 -1.033 1.00 94.69 83 THR A N 1
ATOM 665 C CA . THR A 1 83 ? -12.945 -9.695 -0.936 1.00 94.69 83 THR A CA 1
ATOM 666 C C . THR A 1 83 ? -11.873 -9.905 -2.004 1.00 94.69 83 THR A C 1
ATOM 668 O O . THR A 1 83 ? -11.175 -10.917 -1.995 1.00 94.69 83 THR A O 1
ATOM 671 N N . LEU A 1 84 ? -11.680 -8.940 -2.912 1.00 96.00 84 LEU A N 1
ATOM 672 C CA . LEU A 1 84 ? -10.702 -9.075 -3.986 1.00 96.00 84 LEU A CA 1
ATOM 673 C C . LEU A 1 84 ? -9.278 -9.077 -3.423 1.00 96.00 84 LEU A C 1
ATOM 675 O O . LEU A 1 84 ? -8.890 -8.215 -2.623 1.00 96.00 84 LEU A O 1
ATOM 679 N N . VAL A 1 85 ? -8.483 -10.050 -3.861 1.00 96.31 85 VAL A N 1
ATOM 680 C CA . VAL A 1 85 ? -7.059 -10.144 -3.526 1.00 96.31 85 VAL A CA 1
ATOM 681 C C . VAL A 1 85 ? -6.307 -9.002 -4.211 1.00 96.31 85 VAL A C 1
ATOM 683 O O . VAL A 1 85 ? -6.506 -8.746 -5.401 1.00 96.31 85 VAL A O 1
ATOM 686 N N . LYS A 1 86 ? -5.419 -8.308 -3.481 1.00 94.75 86 LYS A N 1
ATOM 687 C CA . LYS A 1 86 ? -4.580 -7.243 -4.056 1.00 94.75 86 LYS A CA 1
ATOM 688 C C . LYS A 1 86 ? -3.763 -7.801 -5.224 1.00 94.75 86 LYS A C 1
ATOM 690 O O . LYS A 1 86 ? -2.960 -8.710 -5.045 1.00 94.75 86 LYS A O 1
ATOM 695 N N . ARG A 1 87 ? -3.883 -7.168 -6.388 1.00 94.38 87 ARG A N 1
ATOM 696 C CA . ARG A 1 87 ? -2.974 -7.352 -7.524 1.00 94.38 87 ARG A CA 1
ATOM 697 C C . ARG A 1 87 ? -2.396 -5.995 -7.902 1.00 94.38 87 ARG A C 1
ATOM 699 O O . ARG A 1 87 ? -3.135 -5.016 -7.962 1.00 94.38 87 ARG A O 1
ATOM 706 N N . ALA A 1 88 ? -1.079 -5.910 -8.085 1.00 92.31 88 ALA A N 1
ATOM 707 C CA . ALA A 1 88 ? -0.471 -4.682 -8.591 1.00 92.31 88 ALA A CA 1
ATOM 708 C C . ALA A 1 88 ? -0.913 -4.459 -10.043 1.00 92.31 88 ALA A C 1
ATOM 710 O O . ALA A 1 88 ? -1.060 -5.428 -10.790 1.00 92.31 88 ALA A O 1
ATOM 711 N N . ILE A 1 89 ? -1.114 -3.199 -10.437 1.00 93.06 89 ILE A N 1
ATOM 712 C CA . ILE A 1 89 ? -1.687 -2.840 -11.744 1.00 93.06 89 ILE A CA 1
ATOM 713 C C . ILE A 1 89 ? -0.898 -3.482 -12.886 1.00 93.06 89 ILE A C 1
ATOM 715 O O . ILE A 1 89 ? -1.503 -4.107 -13.747 1.00 93.06 89 ILE A O 1
ATOM 719 N N . HIS A 1 90 ? 0.437 -3.447 -12.836 1.00 90.88 90 HIS A N 1
ATOM 720 C CA . HIS A 1 90 ? 1.275 -4.008 -13.899 1.00 90.88 90 HIS A CA 1
ATOM 721 C C . HIS A 1 90 ? 1.163 -5.536 -14.062 1.00 90.88 90 HIS A C 1
ATOM 723 O O . HIS A 1 90 ? 1.436 -6.071 -15.137 1.00 90.88 90 HIS A O 1
ATOM 729 N N . PHE A 1 91 ? 0.747 -6.250 -13.011 1.00 92.31 91 PHE A N 1
ATOM 730 C CA . PHE A 1 91 ? 0.465 -7.684 -13.085 1.00 92.31 91 PHE A CA 1
ATOM 731 C C . PHE A 1 91 ? -0.985 -7.926 -13.501 1.00 92.31 91 PHE A C 1
ATOM 733 O O . PHE A 1 91 ? -1.255 -8.828 -14.289 1.00 92.31 91 PHE A O 1
ATOM 740 N N . GLY A 1 92 ? -1.913 -7.104 -13.003 1.00 92.75 92 GLY A N 1
ATOM 741 C CA . GLY A 1 92 ? -3.333 -7.176 -13.340 1.00 92.75 92 GLY A CA 1
ATOM 742 C C . GLY A 1 92 ? -3.610 -6.910 -14.820 1.00 92.75 92 GLY A C 1
ATOM 743 O O . GLY A 1 92 ? -4.343 -7.675 -15.438 1.00 92.75 92 GLY A O 1
ATOM 744 N N . SER A 1 93 ? -2.971 -5.889 -15.399 1.00 95.12 93 SER A N 1
ATOM 745 C CA . SER A 1 93 ? -3.071 -5.551 -16.826 1.00 95.12 93 SER A CA 1
ATOM 746 C C . SER A 1 93 ? -2.229 -6.451 -17.730 1.00 95.12 93 SER A C 1
ATOM 748 O O . SER A 1 93 ? -2.341 -6.372 -18.946 1.00 95.12 93 SER A O 1
ATOM 750 N N . ARG A 1 94 ? -1.376 -7.307 -17.149 1.00 93.19 94 ARG A N 1
ATOM 751 C CA . ARG A 1 94 ? -0.382 -8.139 -17.850 1.00 93.19 94 ARG A CA 1
ATOM 752 C C . ARG A 1 94 ? 0.705 -7.352 -18.596 1.00 93.19 94 ARG A C 1
ATOM 754 O O . ARG A 1 94 ? 1.514 -7.989 -19.270 1.00 93.19 94 ARG A O 1
ATOM 761 N N . ILE A 1 95 ? 0.798 -6.029 -18.424 1.00 91.81 95 ILE A N 1
ATOM 762 C CA . ILE A 1 95 ? 1.814 -5.210 -19.104 1.00 91.81 95 ILE A CA 1
ATOM 763 C C . ILE A 1 95 ? 3.235 -5.666 -18.759 1.00 91.81 95 ILE A C 1
ATOM 765 O O . ILE A 1 95 ? 4.050 -5.803 -19.657 1.00 91.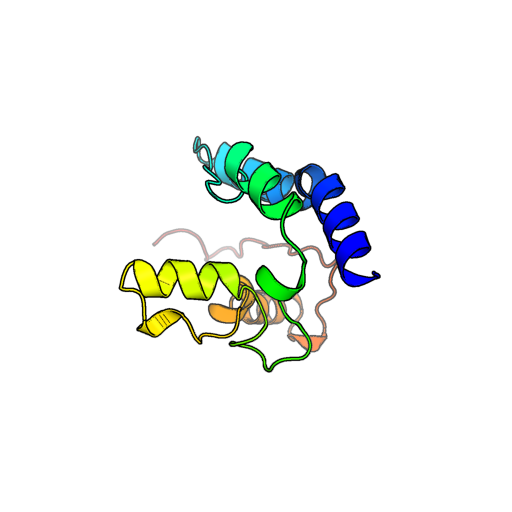81 95 ILE A O 1
ATOM 769 N N . ALA A 1 96 ? 3.513 -6.046 -17.504 1.00 89.88 96 ALA A N 1
ATOM 770 C CA . ALA A 1 96 ? 4.834 -6.554 -17.122 1.00 89.88 96 ALA A CA 1
ATOM 771 C C . ALA A 1 96 ? 5.238 -7.788 -17.949 1.00 89.88 96 ALA A C 1
ATOM 773 O O . ALA A 1 96 ? 6.375 -7.903 -18.391 1.00 89.88 96 ALA A O 1
ATOM 774 N N . LYS A 1 97 ? 4.286 -8.693 -18.217 1.00 90.69 97 LYS A N 1
ATOM 775 C CA . LYS A 1 97 ? 4.531 -9.873 -19.054 1.00 90.69 97 LYS A CA 1
ATOM 776 C C . LYS A 1 97 ? 4.813 -9.474 -20.500 1.00 90.69 97 LYS A C 1
ATOM 778 O O . LYS A 1 97 ? 5.731 -10.023 -21.099 1.00 90.69 97 LYS A O 1
ATOM 783 N N . GLN A 1 98 ? 4.012 -8.566 -21.054 1.00 92.12 98 GLN A N 1
ATOM 784 C CA . GLN A 1 98 ? 4.168 -8.104 -22.434 1.00 92.12 98 GLN A CA 1
ATOM 785 C C . GLN A 1 98 ? 5.508 -7.391 -22.627 1.00 92.12 98 GLN A C 1
ATOM 787 O O . GLN A 1 98 ? 6.264 -7.775 -23.513 1.00 92.12 98 GLN A O 1
ATOM 792 N N . SER A 1 99 ? 5.854 -6.453 -21.740 1.00 89.50 99 SER A N 1
ATOM 793 C CA . SER A 1 99 ? 7.140 -5.751 -21.764 1.00 89.50 99 SER A CA 1
ATOM 794 C C . SER A 1 99 ? 8.318 -6.716 -21.627 1.00 89.50 99 SER A C 1
ATOM 796 O O . SER A 1 99 ? 9.280 -6.613 -22.378 1.00 89.50 99 SER A O 1
ATOM 798 N N . ASN A 1 100 ? 8.233 -7.713 -20.739 1.00 90.44 100 ASN A N 1
ATOM 799 C CA . ASN A 1 100 ? 9.308 -8.693 -20.583 1.00 90.44 100 ASN A CA 1
ATOM 800 C C . ASN A 1 100 ? 9.519 -9.567 -21.819 1.00 90.44 100 ASN A C 1
ATOM 802 O O . ASN A 1 100 ? 10.654 -9.861 -22.182 1.00 90.44 100 ASN A O 1
ATOM 806 N N . VAL A 1 101 ? 8.432 -10.024 -22.444 1.00 90.06 101 VAL A N 1
ATOM 807 C CA . VAL A 1 101 ? 8.518 -10.833 -23.665 1.00 90.06 101 VAL A CA 1
ATOM 808 C C . VAL A 1 101 ? 9.064 -9.998 -24.816 1.00 90.06 101 VAL A C 1
ATOM 810 O O . VAL A 1 101 ? 9.930 -10.480 -25.533 1.00 90.06 101 VAL A O 1
ATOM 813 N N . HIS A 1 102 ? 8.610 -8.753 -24.953 1.00 88.69 102 HIS A N 1
ATOM 814 C CA . HIS A 1 102 ? 9.103 -7.840 -25.978 1.00 88.69 102 HIS A CA 1
ATOM 815 C C . HIS A 1 102 ? 10.607 -7.565 -25.826 1.00 88.69 102 HIS A C 1
ATOM 817 O O . HIS A 1 102 ? 11.360 -7.710 -26.780 1.00 88.69 102 HIS A O 1
ATOM 823 N N . THR A 1 103 ? 11.068 -7.222 -24.621 1.00 88.62 103 THR A N 1
ATOM 824 C CA . THR A 1 103 ? 12.463 -6.809 -24.403 1.00 88.62 103 THR A CA 1
ATOM 825 C C . THR A 1 103 ? 13.436 -7.985 -24.261 1.00 88.62 103 THR A C 1
ATOM 827 O O . THR A 1 103 ? 14.577 -7.885 -24.698 1.00 88.62 103 THR A O 1
ATOM 830 N N . PHE A 1 104 ? 13.022 -9.104 -23.657 1.00 87.94 104 PHE A N 1
ATOM 831 C CA . PHE A 1 104 ? 13.926 -10.218 -23.315 1.00 87.94 104 PHE A CA 1
ATOM 832 C C . PHE A 1 104 ? 13.560 -11.542 -24.001 1.00 87.94 104 PHE A C 1
ATOM 834 O O . PHE A 1 104 ? 14.117 -12.585 -23.660 1.00 87.94 104 PHE A O 1
ATOM 841 N N . GLY A 1 105 ? 12.569 -11.550 -24.898 1.00 88.75 105 GLY A N 1
ATOM 842 C CA . GLY A 1 105 ? 12.057 -12.753 -25.571 1.00 88.75 105 GLY A CA 1
ATOM 843 C C . GLY A 1 105 ? 11.267 -13.709 -24.665 1.00 88.75 105 GLY A C 1
ATOM 844 O O . GLY A 1 105 ? 10.588 -14.615 -25.144 1.00 88.75 105 GLY A O 1
ATOM 845 N N . SER A 1 106 ? 11.320 -13.535 -23.340 1.00 87.38 106 SER A N 1
ATOM 846 C CA . SER A 1 106 ? 10.622 -14.381 -22.374 1.00 87.38 106 SER A CA 1
ATOM 847 C C . SER A 1 106 ? 10.420 -13.674 -21.042 1.00 87.38 106 SER A C 1
ATOM 849 O O . SER A 1 106 ? 11.322 -13.039 -20.501 1.00 87.38 106 SER A O 1
ATOM 851 N N . ASN A 1 107 ? 9.260 -13.906 -20.423 1.00 86.62 107 ASN A N 1
ATOM 852 C CA . ASN A 1 107 ? 8.980 -13.396 -19.083 1.00 86.62 107 ASN A CA 1
ATOM 853 C C . ASN A 1 107 ? 9.940 -13.935 -18.007 1.00 86.62 107 ASN A C 1
ATOM 855 O O . ASN A 1 107 ? 10.115 -13.293 -16.980 1.00 86.62 107 ASN A O 1
ATOM 859 N N . ARG A 1 108 ? 10.543 -15.113 -18.219 1.00 87.00 108 ARG A N 1
ATOM 860 C CA . ARG A 1 108 ? 11.485 -15.716 -17.257 1.00 87.00 108 ARG A CA 1
ATOM 861 C C . ARG A 1 108 ? 12.891 -15.123 -17.344 1.00 87.00 108 ARG A C 1
ATOM 863 O O . ARG A 1 108 ? 13.658 -15.287 -16.405 1.00 87.00 108 ARG A O 1
ATOM 870 N N . ALA A 1 109 ? 13.225 -14.481 -18.462 1.00 86.19 109 ALA A N 1
ATOM 871 C CA . ALA A 1 109 ? 14.539 -13.886 -18.683 1.00 86.19 109 ALA A CA 1
ATOM 872 C C . ALA A 1 109 ? 14.671 -12.492 -18.041 1.00 86.19 109 ALA A C 1
ATOM 874 O O . ALA A 1 109 ? 15.784 -12.020 -17.819 1.00 86.19 109 ALA A O 1
ATOM 875 N N . ALA A 1 110 ? 13.547 -11.848 -17.712 1.00 84.75 110 ALA A N 1
ATOM 876 C CA . ALA A 1 110 ? 13.525 -10.536 -17.082 1.00 84.75 110 ALA A CA 1
ATOM 877 C C . ALA A 1 110 ? 13.986 -10.581 -15.616 1.00 84.75 110 ALA A C 1
ATOM 879 O O . ALA A 1 110 ? 13.573 -11.448 -14.843 1.00 84.75 110 ALA A O 1
ATOM 880 N N . LYS A 1 111 ? 14.801 -9.597 -15.223 1.00 83.56 111 LYS A N 1
ATOM 881 C CA . LYS A 1 111 ? 15.290 -9.401 -13.850 1.00 83.56 111 LYS A CA 1
ATOM 882 C C . LYS A 1 111 ? 14.718 -8.118 -13.239 1.00 83.56 111 LYS A C 1
ATOM 884 O O . LYS A 1 111 ? 14.242 -7.237 -13.949 1.00 83.56 111 LYS A O 1
ATOM 889 N N . GLY A 1 112 ? 14.741 -8.018 -11.909 1.00 73.94 112 GLY A N 1
ATOM 890 C CA . GLY A 1 112 ? 14.175 -6.873 -11.178 1.00 73.94 112 GLY A CA 1
ATOM 891 C C . GLY A 1 112 ? 14.930 -5.551 -11.368 1.00 73.94 112 GLY A C 1
ATOM 892 O O . GLY A 1 112 ? 14.370 -4.492 -11.105 1.00 73.94 112 GLY A O 1
ATOM 893 N N . ASP A 1 113 ? 16.172 -5.620 -11.836 1.00 78.38 113 ASP A N 1
ATOM 894 C CA . ASP A 1 113 ? 17.069 -4.513 -12.176 1.00 78.38 113 ASP A CA 1
ATOM 895 C C . ASP A 1 113 ? 17.166 -4.278 -13.693 1.00 78.38 113 ASP A C 1
ATOM 897 O O . ASP A 1 113 ? 18.008 -3.510 -14.158 1.00 78.38 113 ASP A O 1
ATOM 901 N N . ALA A 1 114 ? 16.320 -4.948 -14.477 1.00 78.69 114 ALA A N 1
ATOM 902 C CA . ALA A 1 114 ? 16.405 -4.885 -15.921 1.00 78.69 114 ALA A CA 1
ATOM 903 C C . ALA A 1 114 ? 16.012 -3.497 -16.449 1.00 78.69 114 ALA A C 1
ATOM 905 O O . ALA A 1 114 ? 14.985 -2.924 -16.073 1.00 78.69 114 ALA A O 1
ATOM 906 N N . VAL A 1 115 ? 16.833 -2.977 -17.359 1.00 77.62 115 VAL A N 1
ATOM 907 C CA . VAL A 1 115 ? 16.577 -1.723 -18.066 1.00 77.62 115 VAL A CA 1
ATOM 908 C C . VAL A 1 115 ? 15.740 -2.036 -19.301 1.00 77.62 115 VAL A C 1
ATOM 910 O O . VAL A 1 115 ? 16.173 -2.774 -20.184 1.00 77.62 115 VAL A O 1
ATOM 913 N N . TYR A 1 116 ? 14.533 -1.479 -19.363 1.00 76.69 116 TYR A N 1
ATOM 914 C CA . TYR A 1 116 ? 13.672 -1.596 -20.535 1.00 76.69 116 TYR A CA 1
ATOM 915 C C . TYR A 1 116 ? 14.074 -0.516 -21.530 1.00 76.69 116 TYR A C 1
ATOM 917 O O . TYR A 1 116 ? 13.680 0.642 -21.405 1.00 76.69 116 TYR A O 1
ATOM 925 N N . LEU A 1 117 ? 14.887 -0.899 -22.508 1.00 68.88 117 LEU A N 1
ATOM 926 C CA . LEU A 1 117 ? 15.145 -0.078 -23.681 1.00 68.88 117 LEU A CA 1
ATOM 927 C C . LEU A 1 117 ? 13.971 -0.274 -24.639 1.00 68.88 117 LEU A C 1
ATOM 929 O O . LEU A 1 117 ? 13.893 -1.278 -25.343 1.00 68.88 117 LEU A O 1
ATOM 933 N N . PHE A 1 118 ? 13.035 0.671 -24.639 1.00 65.44 118 PHE A N 1
ATOM 934 C CA . PHE A 1 118 ? 12.118 0.816 -25.761 1.00 65.44 118 PHE A CA 1
ATOM 935 C C . PHE A 1 118 ? 12.898 1.497 -26.880 1.00 65.44 118 PHE A C 1
ATOM 937 O O . PHE A 1 118 ? 12.971 2.720 -26.953 1.00 65.44 118 PHE A O 1
ATOM 944 N N . THR A 1 119 ? 13.557 0.702 -27.719 1.00 58.44 119 THR A N 1
ATOM 945 C CA . THR A 1 119 ? 14.007 1.204 -29.013 1.00 58.44 119 THR A CA 1
ATOM 946 C C . THR A 1 119 ? 12.750 1.428 -29.834 1.00 58.44 119 THR A C 1
ATOM 948 O O . THR A 1 119 ? 12.057 0.458 -30.133 1.00 58.44 119 THR A O 1
ATOM 951 N N . MET A 1 120 ? 12.433 2.682 -30.160 1.00 53.12 120 MET A N 1
ATOM 952 C CA . MET A 1 120 ? 11.438 2.953 -31.194 1.00 53.12 120 MET A CA 1
ATOM 953 C C . MET A 1 120 ? 11.920 2.249 -32.455 1.00 53.12 120 MET A C 1
ATOM 955 O O . MET A 1 120 ? 12.988 2.584 -32.978 1.00 53.12 120 MET A O 1
ATOM 959 N N . THR A 1 121 ? 11.197 1.222 -32.892 1.00 54.47 121 THR A N 1
ATOM 960 C CA . THR A 1 121 ? 11.474 0.667 -34.207 1.00 54.47 121 THR A CA 1
ATOM 961 C C . THR A 1 121 ? 10.958 1.676 -35.235 1.00 54.47 121 THR A C 1
ATOM 963 O O . THR A 1 121 ? 9.935 2.323 -34.987 1.00 54.47 121 THR A O 1
ATOM 966 N N . PRO A 1 122 ? 11.664 1.903 -36.357 1.00 45.31 122 PRO A N 1
ATOM 967 C CA . PRO A 1 122 ? 11.134 2.741 -37.425 1.00 45.31 122 PRO A CA 1
ATOM 968 C C . PRO A 1 122 ? 9.833 2.099 -37.937 1.00 45.31 122 PRO A C 1
ATOM 970 O O . PRO A 1 122 ? 9.886 1.105 -38.656 1.00 45.31 122 PRO A O 1
ATOM 973 N N . GLY A 1 123 ? 8.680 2.617 -37.501 1.00 57.41 123 GLY A N 1
ATOM 974 C CA . GLY A 1 123 ? 7.355 2.063 -37.808 1.00 57.41 123 GLY A CA 1
ATOM 975 C C . GLY A 1 123 ? 6.321 2.158 -36.680 1.00 57.41 123 GLY A C 1
ATOM 976 O O . GLY A 1 123 ? 5.134 2.080 -36.966 1.00 57.41 123 GLY A O 1
ATOM 977 N N . ASP A 1 124 ? 6.738 2.380 -35.427 1.00 55.72 124 ASP A N 1
ATOM 978 C CA . ASP A 1 124 ? 5.818 2.477 -34.272 1.00 55.72 124 ASP A CA 1
ATOM 979 C C . ASP A 1 124 ? 5.264 3.902 -34.027 1.00 55.72 124 ASP A C 1
ATOM 981 O O . ASP A 1 124 ? 4.663 4.170 -32.985 1.00 55.72 124 ASP A O 1
ATOM 985 N N . GLY A 1 125 ? 5.518 4.837 -34.949 1.00 47.66 125 GLY A N 1
ATOM 986 C CA . GLY A 1 125 ? 5.054 6.222 -34.880 1.00 47.66 125 GLY A CA 1
ATOM 987 C C . GLY A 1 125 ? 3.929 6.489 -35.877 1.00 47.66 125 GLY A C 1
ATOM 988 O O . GLY A 1 125 ? 4.124 6.276 -37.071 1.00 47.66 125 GLY A O 1
ATOM 989 N N . ASP A 1 126 ? 2.823 7.011 -35.349 1.00 44.28 126 ASP A N 1
ATOM 990 C CA . ASP A 1 126 ? 1.683 7.638 -36.032 1.00 44.28 126 ASP A CA 1
ATOM 991 C C . ASP A 1 126 ? 0.623 6.702 -36.660 1.00 44.28 126 ASP A C 1
ATOM 993 O O . ASP A 1 126 ? 0.553 6.516 -37.874 1.00 44.28 126 ASP A O 1
ATOM 997 N N . GLU A 1 127 ? -0.287 6.217 -35.802 1.00 37.00 127 GLU A N 1
ATOM 998 C CA . GLU A 1 127 ? -1.737 6.432 -35.993 1.00 37.00 127 GLU A CA 1
ATOM 999 C C . GLU A 1 127 ? -2.254 7.398 -34.917 1.00 37.00 127 GLU A C 1
ATOM 1001 O O . GLU A 1 127 ? -1.863 7.231 -33.735 1.00 37.00 127 GLU A O 1
#